Protein AF-K9R6P0-F1 (afdb_monomer_lite)

Radius of gyration: 10.86 Å; chains: 1; bounding box: 24×29×24 Å

pLDDT: mean 73.83, std 11.55, range [40.44, 86.81]

Structure (mmCIF, N/CA/C/O backbone):
data_AF-K9R6P0-F1
#
_entry.id   AF-K9R6P0-F1
#
loop_
_atom_site.group_PDB
_atom_site.id
_atom_site.type_symbol
_atom_site.label_atom_id
_atom_site.label_alt_id
_atom_site.label_comp_id
_atom_site.label_asym_id
_atom_site.label_entity_id
_atom_site.label_seq_id
_atom_site.pdbx_PDB_ins_code
_atom_site.Cartn_x
_atom_site.Cartn_y
_atom_site.Cartn_z
_atom_site.occupancy
_atom_site.B_iso_or_equiv
_atom_site.auth_seq_id
_atom_site.auth_comp_id
_atom_site.auth_asym_id
_atom_site.auth_atom_id
_atom_site.pdbx_PDB_model_num
ATOM 1 N N . MET A 1 1 ? 0.518 15.535 -11.058 1.00 47.03 1 MET A N 1
ATOM 2 C CA . MET A 1 1 ? 1.029 14.428 -11.892 1.00 47.03 1 MET A CA 1
ATOM 3 C C . MET A 1 1 ? -0.053 13.362 -11.891 1.00 47.03 1 MET A C 1
ATOM 5 O O . MET A 1 1 ? -0.459 12.946 -10.816 1.00 47.03 1 MET A O 1
ATOM 9 N N . GLY A 1 2 ? -0.655 13.094 -13.052 1.00 49.44 2 GLY A N 1
ATOM 10 C CA . GLY A 1 2 ? -1.867 12.283 -13.179 1.00 49.44 2 GLY A CA 1
ATOM 11 C C . GLY A 1 2 ? -1.526 10.811 -13.348 1.00 49.44 2 GLY A C 1
ATOM 12 O O . GLY A 1 2 ? -1.188 10.385 -14.444 1.00 49.44 2 GLY A O 1
ATOM 13 N N . TYR A 1 3 ? -1.604 10.052 -12.262 1.00 58.50 3 TYR A N 1
ATOM 14 C CA . TYR A 1 3 ? -1.582 8.598 -12.327 1.00 58.50 3 TYR A CA 1
ATOM 15 C C . TYR A 1 3 ? -3.041 8.129 -12.494 1.00 58.50 3 TYR A C 1
ATOM 17 O O . TYR A 1 3 ? -3.812 8.071 -11.538 1.00 58.50 3 TYR A O 1
ATOM 25 N N . GLU A 1 4 ? -3.491 7.901 -13.726 1.00 59.56 4 GLU A N 1
ATOM 26 C CA . GLU A 1 4 ? -4.829 7.340 -13.950 1.00 59.56 4 GLU A CA 1
ATOM 27 C C . GLU A 1 4 ? -4.871 5.885 -13.472 1.00 59.56 4 GLU A C 1
ATOM 29 O O . GLU A 1 4 ? -3.932 5.120 -13.689 1.00 59.56 4 GLU A O 1
ATOM 34 N N . TYR A 1 5 ? -5.950 5.509 -12.777 1.00 60.75 5 TYR A N 1
ATOM 35 C CA . TYR A 1 5 ? -6.125 4.141 -12.296 1.00 60.75 5 TYR A CA 1
ATOM 36 C C . TYR A 1 5 ? -6.180 3.194 -13.503 1.00 60.75 5 TYR A C 1
ATOM 38 O O . TYR A 1 5 ? -7.060 3.361 -14.350 1.00 60.75 5 TYR A O 1
ATOM 46 N N . PRO A 1 6 ? -5.302 2.181 -13.594 1.00 63.81 6 PRO A N 1
ATOM 47 C CA . PRO A 1 6 ? -5.146 1.399 -14.818 1.00 63.81 6 PRO A CA 1
ATOM 48 C C . PRO A 1 6 ? -6.285 0.387 -15.059 1.00 63.81 6 PRO A C 1
ATOM 50 O O . PRO A 1 6 ? -6.253 -0.378 -16.019 1.00 63.81 6 PRO A O 1
ATOM 53 N N . GLY A 1 7 ? -7.320 0.386 -14.211 1.00 63.47 7 GLY A N 1
ATOM 54 C CA . GLY A 1 7 ? -8.523 -0.430 -14.388 1.00 63.47 7 GLY A CA 1
ATOM 55 C C . GLY A 1 7 ? -8.396 -1.870 -13.886 1.00 63.47 7 GLY A C 1
ATOM 56 O O . GLY A 1 7 ? -9.336 -2.645 -14.049 1.00 63.47 7 GLY A O 1
ATOM 57 N N . TYR A 1 8 ? -7.276 -2.230 -13.252 1.00 66.88 8 TYR A N 1
ATOM 58 C CA . TYR A 1 8 ? -7.060 -3.537 -12.632 1.00 66.88 8 TYR A CA 1
ATOM 59 C C . TYR A 1 8 ? -6.507 -3.418 -11.206 1.00 66.88 8 TYR A C 1
ATOM 61 O O . TYR A 1 8 ? -5.921 -2.410 -10.806 1.00 66.88 8 TYR A O 1
ATOM 69 N N . TYR A 1 9 ? -6.739 -4.461 -10.410 1.00 64.38 9 TYR A N 1
ATOM 70 C CA . TYR A 1 9 ? -6.240 -4.564 -9.042 1.00 64.38 9 TYR A CA 1
ATOM 71 C C . TYR A 1 9 ? -4.725 -4.787 -9.048 1.00 64.38 9 TYR A C 1
ATOM 73 O O . TYR A 1 9 ? -4.249 -5.713 -9.704 1.00 64.38 9 TYR A O 1
ATOM 81 N N . LEU A 1 10 ? -3.970 -3.973 -8.303 1.00 66.19 10 LEU A N 1
ATOM 82 C CA . LEU A 1 10 ? -2.536 -4.213 -8.115 1.00 66.19 10 LEU A CA 1
ATOM 83 C C . LEU A 1 10 ? -2.375 -5.352 -7.104 1.00 66.19 10 LEU A C 1
ATOM 85 O O . LEU A 1 10 ? -2.688 -5.190 -5.920 1.00 66.19 10 LEU A O 1
ATOM 89 N N . GLN A 1 11 ? -1.928 -6.510 -7.580 1.00 54.97 11 GLN A N 1
ATOM 90 C CA . GLN A 1 11 ? -1.656 -7.693 -6.770 1.00 54.97 11 GLN A CA 1
ATOM 91 C C . GLN A 1 11 ? -0.412 -8.402 -7.321 1.00 54.97 11 GLN A C 1
ATOM 93 O O . GLN A 1 11 ? -0.155 -8.323 -8.516 1.00 54.97 11 GLN A O 1
ATOM 98 N N . ASN A 1 12 ? 0.359 -9.041 -6.430 1.00 45.19 12 ASN A N 1
ATOM 99 C CA . ASN A 1 12 ? 1.583 -9.826 -6.665 1.00 45.19 12 ASN A CA 1
ATOM 100 C C . ASN A 1 12 ? 2.023 -10.002 -8.138 1.00 45.19 12 ASN A C 1
ATOM 102 O O . ASN A 1 12 ? 1.331 -10.653 -8.915 1.00 45.19 12 ASN A O 1
ATOM 106 N N . TYR A 1 13 ? 3.250 -9.549 -8.435 1.00 53.22 13 TYR A N 1
ATOM 107 C CA . TYR A 1 13 ? 4.018 -9.696 -9.691 1.00 53.22 13 TYR A CA 1
ATOM 108 C C . TYR A 1 13 ? 3.827 -8.670 -10.823 1.00 53.22 13 TYR A C 1
ATOM 110 O O . TYR A 1 13 ? 4.535 -8.770 -11.823 1.00 53.22 13 TYR A O 1
ATOM 118 N N . CYS A 1 14 ? 2.999 -7.636 -10.676 1.00 53.41 14 CYS A N 1
ATOM 119 C CA . CYS A 1 14 ? 3.023 -6.497 -11.602 1.00 53.41 14 CYS A CA 1
ATOM 120 C C . CYS A 1 14 ? 4.043 -5.435 -11.139 1.00 53.41 14 CYS A C 1
ATOM 122 O O . CYS A 1 14 ? 3.823 -4.741 -10.146 1.00 53.41 14 CYS A O 1
ATOM 124 N N . GLU A 1 15 ? 5.180 -5.348 -11.836 1.00 59.22 15 GLU A N 1
ATOM 125 C CA . GLU A 1 15 ? 6.058 -4.171 -11.823 1.00 59.22 15 GLU A CA 1
ATOM 126 C C . GLU A 1 15 ? 5.316 -3.034 -12.520 1.00 59.22 15 GLU A C 1
ATOM 128 O O . GLU A 1 15 ? 5.249 -3.003 -13.748 1.00 59.22 15 GLU A O 1
ATOM 133 N N . ASP A 1 16 ? 4.711 -2.138 -11.745 1.00 67.50 16 ASP A N 1
ATOM 134 C CA . ASP A 1 16 ? 3.815 -1.128 -12.296 1.00 67.50 16 ASP A CA 1
ATOM 135 C C . ASP A 1 16 ? 4.127 0.268 -11.761 1.00 67.50 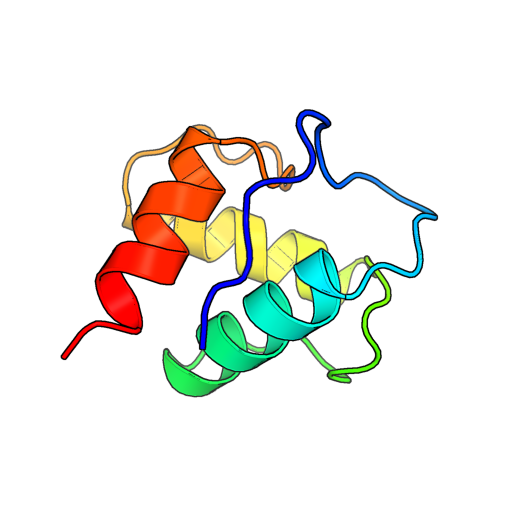16 ASP A C 1
ATOM 137 O O . ASP A 1 16 ? 4.393 0.449 -10.568 1.00 67.50 16 ASP A O 1
ATOM 141 N N . GLN A 1 17 ? 4.043 1.283 -12.629 1.00 66.75 17 GLN A N 1
ATOM 142 C CA . GLN A 1 17 ? 4.174 2.688 -12.211 1.00 66.75 17 GLN A CA 1
ATOM 143 C C . GLN A 1 17 ? 3.141 3.042 -11.140 1.00 66.75 17 GLN A C 1
ATOM 145 O O . GLN A 1 17 ? 3.397 3.883 -10.276 1.00 66.75 17 GLN A O 1
ATOM 150 N N . ALA A 1 18 ? 1.995 2.362 -11.156 1.00 70.12 18 ALA A N 1
ATOM 151 C CA . ALA A 1 18 ? 0.982 2.523 -10.137 1.00 70.12 18 ALA A CA 1
ATOM 152 C C . ALA A 1 18 ? 1.473 2.075 -8.745 1.00 70.12 18 ALA A C 1
ATOM 154 O O . ALA A 1 18 ? 1.263 2.778 -7.756 1.00 70.12 18 ALA A O 1
ATOM 155 N N . VAL A 1 19 ? 2.195 0.953 -8.657 1.00 76.38 19 VAL A N 1
ATOM 156 C CA . VAL A 1 19 ? 2.781 0.478 -7.392 1.00 76.38 19 VAL A CA 1
ATOM 157 C C . VAL A 1 19 ? 3.843 1.450 -6.893 1.00 76.38 19 VAL A C 1
ATOM 159 O O . VAL A 1 19 ? 3.897 1.718 -5.695 1.00 76.38 19 VAL A O 1
ATOM 162 N N . PHE A 1 20 ? 4.635 2.023 -7.801 1.00 79.94 20 PHE A N 1
ATOM 163 C CA . PHE A 1 20 ? 5.640 3.026 -7.451 1.00 79.94 20 PHE A CA 1
ATOM 164 C C . PHE A 1 20 ? 4.995 4.248 -6.784 1.00 79.94 20 PHE A C 1
ATOM 166 O O . PHE A 1 20 ? 5.412 4.6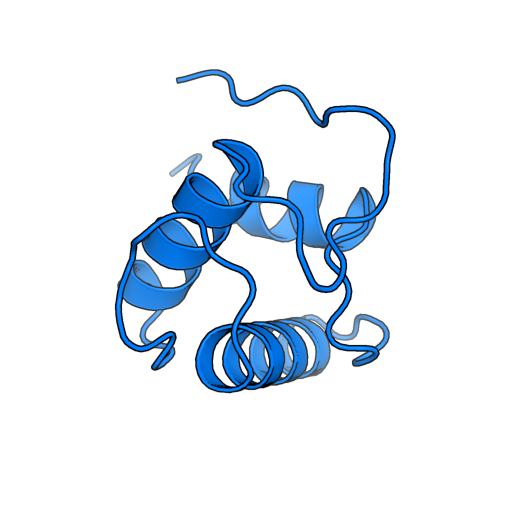46 -5.699 1.00 79.94 20 PHE A O 1
ATOM 173 N N . GLY A 1 21 ? 3.920 4.780 -7.376 1.00 77.50 21 GLY A N 1
ATOM 174 C CA . GLY A 1 21 ? 3.165 5.884 -6.783 1.00 77.50 21 GLY A CA 1
ATOM 175 C C . GLY A 1 21 ? 2.601 5.523 -5.407 1.00 77.50 21 GLY A C 1
ATOM 176 O O . GLY A 1 21 ? 2.779 6.268 -4.452 1.00 77.50 21 GLY A O 1
ATOM 177 N N . VAL A 1 22 ? 1.989 4.344 -5.261 1.00 78.38 22 VAL A N 1
ATOM 178 C CA . VAL A 1 22 ? 1.463 3.873 -3.966 1.00 78.38 22 VAL A CA 1
ATOM 179 C C . VAL A 1 22 ? 2.565 3.792 -2.909 1.00 78.38 22 VAL A C 1
ATOM 181 O O . VAL A 1 22 ? 2.367 4.241 -1.783 1.00 78.38 22 VAL A O 1
ATOM 184 N N . GLN A 1 23 ? 3.717 3.226 -3.260 1.00 83.19 23 GLN A N 1
ATOM 185 C CA . GLN A 1 23 ? 4.855 3.093 -2.359 1.00 83.19 23 GLN A CA 1
ATOM 186 C C . GLN A 1 23 ? 5.412 4.455 -1.934 1.00 83.19 23 GLN A C 1
ATOM 188 O O . GLN A 1 23 ? 5.675 4.647 -0.748 1.00 83.19 23 GLN A O 1
ATOM 193 N N . GLU A 1 24 ? 5.538 5.403 -2.865 1.00 84.06 24 GLU A N 1
ATOM 194 C CA . GLU A 1 24 ? 5.980 6.771 -2.574 1.00 84.06 24 GLU A CA 1
ATOM 195 C C . GLU A 1 24 ? 5.023 7.458 -1.590 1.00 84.06 24 GLU A C 1
ATOM 197 O O . GLU A 1 24 ? 5.454 8.003 -0.572 1.00 84.06 24 GLU A O 1
ATOM 202 N N . VAL A 1 25 ? 3.713 7.353 -1.834 1.00 82.19 25 VAL A N 1
ATOM 203 C CA . VAL A 1 25 ? 2.692 7.923 -0.947 1.00 82.19 25 VAL A CA 1
ATOM 204 C C . VAL A 1 25 ? 2.760 7.289 0.427 1.00 82.19 25 VAL A C 1
ATOM 206 O O . VAL A 1 25 ? 2.895 8.010 1.408 1.00 82.19 25 VAL A O 1
ATOM 209 N N . LEU A 1 26 ? 2.713 5.957 0.502 1.00 82.12 26 LEU A N 1
ATOM 210 C CA . LEU A 1 26 ? 2.789 5.203 1.752 1.00 82.12 26 LEU A CA 1
ATOM 211 C C . LEU A 1 26 ? 4.058 5.536 2.546 1.00 82.12 26 LEU A C 1
ATOM 213 O O . LEU A 1 26 ? 3.991 5.668 3.766 1.00 82.12 26 LEU A O 1
ATOM 217 N N . GLN A 1 27 ? 5.198 5.715 1.879 1.00 83.81 27 GLN A N 1
ATOM 218 C CA . GLN A 1 27 ? 6.425 6.155 2.535 1.00 83.81 27 GLN A CA 1
ATOM 219 C C . GLN A 1 27 ? 6.285 7.579 3.089 1.00 83.81 27 GLN A C 1
ATOM 221 O O . GLN A 1 27 ? 6.679 7.831 4.228 1.00 83.81 27 GLN A O 1
ATOM 226 N N . ASN A 1 28 ? 5.680 8.490 2.324 1.00 82.19 28 ASN A N 1
ATOM 227 C CA . ASN A 1 28 ? 5.468 9.882 2.720 1.00 82.19 28 ASN A CA 1
ATOM 228 C C . ASN A 1 28 ? 4.493 10.014 3.908 1.00 82.19 28 ASN A C 1
ATOM 230 O O . ASN A 1 28 ? 4.721 10.802 4.822 1.00 82.19 28 ASN A O 1
ATOM 234 N N . ILE A 1 29 ? 3.456 9.172 3.964 1.00 79.19 29 ILE A N 1
ATOM 235 C CA . ILE A 1 29 ? 2.541 9.095 5.116 1.00 79.19 29 ILE A CA 1
ATOM 236 C C . ILE A 1 29 ? 3.114 8.286 6.301 1.00 79.19 29 ILE A C 1
ATOM 238 O O . ILE A 1 29 ? 2.423 8.097 7.302 1.00 79.19 29 ILE A O 1
ATOM 242 N N . GLY A 1 30 ? 4.369 7.823 6.222 1.00 81.69 30 GLY A N 1
ATOM 243 C CA . GLY A 1 30 ? 5.107 7.227 7.343 1.00 81.69 30 GLY A CA 1
ATOM 244 C C . GLY A 1 30 ? 5.020 5.702 7.471 1.00 81.69 30 GLY A C 1
ATOM 245 O O . GLY A 1 30 ? 5.368 5.157 8.519 1.00 81.69 30 GLY A O 1
ATOM 246 N N . TYR A 1 31 ? 4.572 4.992 6.435 1.00 84.12 31 TYR A N 1
ATOM 247 C CA . TYR A 1 31 ? 4.478 3.532 6.432 1.00 84.12 31 TYR A CA 1
ATOM 248 C C . TYR A 1 31 ? 5.735 2.914 5.816 1.00 84.12 31 TYR A C 1
ATOM 250 O O . TYR A 1 31 ? 6.248 3.348 4.785 1.00 84.12 31 TYR A O 1
ATOM 258 N N . ALA A 1 32 ? 6.225 1.844 6.441 1.00 79.50 32 ALA A N 1
ATOM 259 C CA . ALA A 1 32 ? 7.404 1.126 5.981 1.00 79.50 32 ALA A CA 1
ATOM 260 C C . ALA A 1 32 ? 7.060 0.203 4.798 1.00 79.50 32 ALA A C 1
ATOM 262 O O . ALA A 1 32 ? 6.742 -0.969 4.983 1.00 79.50 32 ALA A O 1
ATOM 263 N N . VAL A 1 33 ? 7.146 0.731 3.577 1.00 78.00 33 VAL A N 1
ATOM 264 C CA . VAL A 1 33 ? 6.973 -0.046 2.331 1.00 78.00 33 VAL A CA 1
ATOM 265 C C . VAL A 1 33 ? 8.219 -0.821 1.905 1.00 78.00 33 VAL A C 1
ATOM 267 O O . VAL A 1 33 ? 8.128 -1.681 1.030 1.00 78.00 33 VAL A O 1
ATOM 270 N N . GLY A 1 34 ? 9.364 -0.546 2.539 1.00 78.69 34 GLY A N 1
ATOM 271 C CA . GLY A 1 34 ? 10.665 -1.076 2.147 1.00 78.69 34 GLY A CA 1
ATOM 272 C C . GLY A 1 34 ? 11.287 -0.242 1.029 1.00 78.69 34 GLY A C 1
ATOM 273 O O . GLY A 1 34 ? 11.478 0.963 1.193 1.00 78.69 34 GLY A O 1
ATOM 274 N N . VAL A 1 35 ? 11.628 -0.893 -0.083 1.00 79.75 35 VAL A N 1
ATOM 275 C CA . VAL A 1 35 ? 12.160 -0.234 -1.281 1.00 79.75 35 VAL A CA 1
ATOM 276 C C . VAL A 1 35 ? 10.988 0.267 -2.132 1.00 79.75 35 VAL A C 1
ATOM 278 O O . VAL A 1 35 ? 9.969 -0.407 -2.256 1.00 79.75 35 VAL A O 1
ATOM 281 N N . VAL A 1 36 ? 11.113 1.484 -2.665 1.00 79.00 36 VAL A N 1
ATOM 282 C CA . VAL A 1 36 ? 10.158 2.076 -3.613 1.00 79.00 36 VAL A CA 1
ATOM 283 C C . VAL A 1 36 ? 10.649 1.753 -5.023 1.00 79.00 36 VAL A C 1
ATOM 285 O O . VAL A 1 36 ? 11.302 2.562 -5.677 1.00 79.00 36 VAL A O 1
ATOM 288 N N . ASP A 1 37 ? 10.440 0.513 -5.451 1.00 77.38 37 ASP A N 1
ATOM 289 C CA . ASP A 1 37 ? 10.894 -0.015 -6.743 1.00 77.38 37 ASP A CA 1
ATOM 290 C C . ASP A 1 37 ? 9.744 -0.330 -7.712 1.00 77.38 37 ASP A C 1
ATOM 292 O O . ASP A 1 37 ? 9.974 -0.863 -8.796 1.00 77.38 37 ASP A O 1
ATOM 296 N N . GLY A 1 38 ? 8.502 0.006 -7.350 1.00 74.75 38 GLY A N 1
ATOM 297 C CA . GLY A 1 38 ? 7.317 -0.328 -8.143 1.00 74.75 38 GLY A CA 1
ATOM 298 C C . GLY A 1 38 ? 6.974 -1.817 -8.113 1.00 74.75 38 GLY A C 1
ATOM 299 O O . GLY A 1 38 ? 6.174 -2.283 -8.922 1.00 74.75 38 GLY A O 1
ATOM 300 N N . LYS A 1 39 ? 7.565 -2.572 -7.178 1.00 79.00 39 LYS A N 1
ATOM 301 C CA . LYS A 1 39 ? 7.302 -3.999 -6.983 1.00 79.00 39 LYS A CA 1
ATOM 302 C C . LYS A 1 39 ? 6.410 -4.231 -5.789 1.00 79.00 39 LYS A C 1
ATOM 304 O O . LYS A 1 39 ? 6.710 -3.832 -4.667 1.00 79.00 39 LYS A O 1
ATOM 309 N N . PHE A 1 40 ? 5.334 -4.968 -6.020 1.00 74.12 40 PHE A N 1
ATOM 310 C CA . PHE A 1 40 ? 4.414 -5.330 -4.957 1.00 74.12 40 PHE A CA 1
ATOM 311 C C . PHE A 1 40 ? 4.986 -6.479 -4.112 1.00 74.12 40 PHE A C 1
ATOM 313 O O . PHE A 1 40 ? 4.700 -7.650 -4.353 1.00 74.12 40 PHE A O 1
ATOM 320 N N . GLY A 1 41 ? 5.860 -6.142 -3.160 1.00 79.81 41 GLY A N 1
ATOM 321 C CA . GLY A 1 41 ? 6.461 -7.084 -2.214 1.00 79.81 41 GLY A CA 1
ATOM 322 C C . GLY A 1 41 ? 5.662 -7.232 -0.909 1.00 79.81 41 GLY A C 1
ATOM 323 O O . GLY A 1 41 ? 4.756 -6.440 -0.641 1.00 79.81 41 GLY A O 1
ATOM 324 N N . PRO A 1 42 ? 6.025 -8.193 -0.037 1.00 82.31 42 PRO A N 1
ATOM 325 C CA . PRO A 1 42 ? 5.333 -8.419 1.237 1.00 82.31 42 PRO A CA 1
ATOM 326 C C . PRO A 1 42 ? 5.377 -7.197 2.172 1.00 82.31 42 PRO A C 1
ATOM 328 O O . PRO A 1 42 ? 4.401 -6.921 2.863 1.00 82.31 42 PRO A O 1
ATOM 331 N N . ALA A 1 43 ? 6.467 -6.418 2.152 1.00 83.69 43 ALA A N 1
ATOM 332 C CA . ALA A 1 43 ? 6.572 -5.173 2.919 1.00 83.69 43 ALA A CA 1
ATOM 333 C C . ALA A 1 43 ? 5.567 -4.113 2.435 1.00 83.69 43 ALA A C 1
ATOM 335 O O . ALA A 1 43 ? 4.855 -3.506 3.234 1.00 83.69 43 ALA A O 1
ATOM 336 N N . THR A 1 44 ? 5.449 -3.938 1.115 1.00 84.25 44 THR A N 1
ATOM 337 C CA . THR A 1 44 ? 4.461 -3.037 0.509 1.00 84.25 44 THR A CA 1
ATOM 338 C C . THR A 1 44 ? 3.041 -3.509 0.789 1.00 84.25 44 THR A C 1
ATOM 340 O O . THR A 1 44 ? 2.203 -2.704 1.182 1.00 84.25 44 THR A O 1
ATOM 343 N N . GLN A 1 45 ? 2.774 -4.811 0.668 1.00 84.06 45 GLN A N 1
ATOM 344 C CA . GLN A 1 45 ? 1.471 -5.386 0.986 1.00 84.06 45 GLN A CA 1
ATOM 345 C C . GLN A 1 45 ? 1.068 -5.081 2.436 1.00 84.06 45 GLN A C 1
ATOM 347 O O . GLN A 1 45 ? -0.050 -4.638 2.684 1.00 84.06 45 GLN A O 1
ATOM 352 N N . GLN A 1 46 ? 1.983 -5.254 3.391 1.00 85.69 46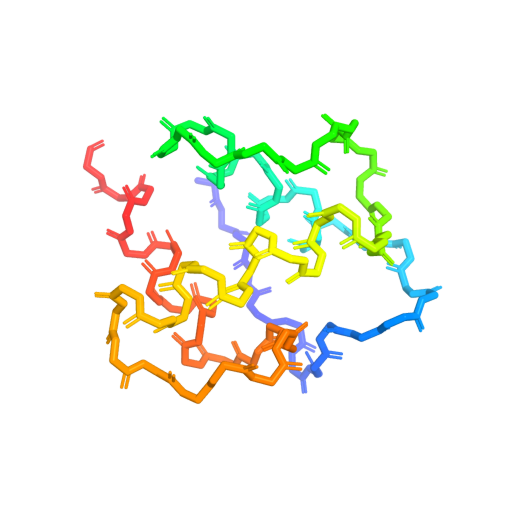 GLN A N 1
ATOM 353 C CA . GLN A 1 46 ? 1.714 -4.977 4.800 1.00 85.69 46 GLN A CA 1
ATOM 354 C C . GLN A 1 46 ? 1.480 -3.481 5.068 1.00 85.69 46 GLN A C 1
ATOM 356 O O . GLN A 1 46 ? 0.586 -3.121 5.835 1.00 85.69 46 GLN A O 1
ATOM 361 N N . ALA A 1 47 ? 2.220 -2.596 4.396 1.00 85.94 47 ALA A N 1
ATOM 362 C CA . ALA A 1 47 ? 1.974 -1.157 4.445 1.00 85.94 47 ALA A CA 1
ATOM 363 C C . ALA A 1 47 ? 0.593 -0.782 3.873 1.00 85.94 47 ALA A C 1
ATOM 365 O O . ALA A 1 47 ? -0.132 -0.007 4.499 1.00 85.94 47 ALA A O 1
ATOM 366 N N . VAL A 1 48 ? 0.195 -1.380 2.744 1.00 85.31 48 VAL A N 1
ATOM 367 C CA . VAL A 1 48 ? -1.138 -1.199 2.145 1.00 85.31 48 VAL A CA 1
ATOM 368 C C . VAL A 1 48 ? -2.233 -1.681 3.096 1.00 85.31 48 VAL A C 1
ATOM 370 O O . VAL A 1 48 ? -3.196 -0.951 3.308 1.00 85.31 48 VAL A O 1
ATOM 373 N N . MET A 1 49 ? -2.081 -2.854 3.720 1.00 85.62 49 MET A N 1
ATOM 374 C CA . MET A 1 49 ? -3.052 -3.361 4.701 1.00 85.62 49 MET A CA 1
ATOM 375 C C . MET A 1 49 ? -3.220 -2.406 5.886 1.00 85.62 49 MET A C 1
ATOM 377 O O . MET A 1 49 ? -4.346 -2.130 6.296 1.00 85.62 49 MET A O 1
ATOM 381 N N . ASN A 1 50 ? -2.118 -1.871 6.421 1.00 86.81 50 ASN A N 1
ATOM 382 C CA . ASN A 1 50 ? -2.173 -0.915 7.528 1.00 86.81 50 ASN A CA 1
ATOM 383 C C . ASN A 1 50 ? -2.852 0.397 7.109 1.00 86.81 50 ASN A C 1
ATOM 385 O O . ASN A 1 50 ? -3.663 0.939 7.859 1.00 86.81 50 ASN A O 1
ATOM 389 N N . PHE A 1 51 ? -2.562 0.896 5.905 1.00 85.06 51 PHE A N 1
ATOM 390 C CA . PHE A 1 51 ? -3.243 2.068 5.359 1.00 85.06 51 PHE A CA 1
ATOM 391 C C . PHE A 1 51 ? -4.742 1.816 5.181 1.00 85.06 51 PHE A C 1
ATOM 393 O O . PHE A 1 51 ? -5.559 2.647 5.575 1.00 85.06 51 PHE A O 1
ATOM 400 N N . GLN A 1 52 ? -5.111 0.660 4.629 1.00 86.12 52 GLN A N 1
ATOM 401 C CA . GLN A 1 52 ? -6.503 0.253 4.462 1.00 86.12 52 GLN A CA 1
ATOM 402 C C . GLN A 1 52 ? -7.221 0.180 5.810 1.00 86.12 52 GLN A C 1
ATOM 404 O O . GLN A 1 52 ? -8.280 0.785 5.953 1.00 86.12 52 GLN A O 1
ATOM 409 N N . ALA A 1 53 ? -6.609 -0.451 6.816 1.00 86.50 53 ALA A N 1
ATOM 410 C CA . ALA A 1 53 ? -7.156 -0.523 8.167 1.00 86.50 53 ALA A CA 1
ATOM 411 C C . ALA A 1 53 ? -7.368 0.872 8.783 1.00 86.50 53 ALA A C 1
ATOM 413 O O . ALA A 1 53 ? -8.431 1.140 9.340 1.00 86.50 53 ALA A O 1
ATOM 414 N N . ASN A 1 54 ? -6.405 1.786 8.624 1.00 84.12 54 ASN A N 1
ATOM 415 C CA . ASN A 1 54 ? -6.522 3.157 9.134 1.00 84.12 54 ASN A CA 1
ATOM 416 C C . ASN A 1 54 ? -7.572 4.002 8.397 1.00 84.12 54 ASN A C 1
ATOM 418 O O . ASN A 1 54 ? -8.145 4.911 8.991 1.00 84.12 54 ASN A O 1
ATOM 422 N N . ASN A 1 55 ? -7.856 3.697 7.129 1.00 81.06 55 ASN A N 1
ATOM 423 C CA . ASN A 1 55 ? -8.889 4.375 6.338 1.00 81.06 55 ASN A CA 1
ATOM 424 C C . ASN A 1 55 ? -10.258 3.670 6.395 1.00 81.06 55 ASN A C 1
ATOM 426 O O . ASN A 1 55 ? -11.189 4.101 5.718 1.00 81.06 55 ASN A O 1
ATOM 430 N N . GLY A 1 56 ? -10.398 2.587 7.170 1.00 81.75 56 GLY A N 1
ATOM 431 C CA . GLY A 1 56 ? -11.642 1.811 7.249 1.00 81.75 56 GLY A CA 1
ATOM 432 C C . GLY A 1 56 ? -11.996 1.064 5.956 1.00 81.75 56 GLY A C 1
ATOM 433 O O . GLY A 1 56 ? -13.165 0.775 5.709 1.00 81.75 56 GLY A O 1
ATOM 434 N N . LEU A 1 57 ? -11.000 0.774 5.117 1.00 82.19 57 LEU A N 1
ATOM 435 C CA . LEU A 1 57 ? -11.130 -0.029 3.901 1.00 82.19 57 LEU A CA 1
ATOM 436 C C . LEU A 1 57 ? -10.863 -1.509 4.208 1.00 82.19 57 LEU A C 1
ATOM 438 O O . LEU A 1 57 ? -10.219 -1.843 5.203 1.00 82.19 57 LEU A O 1
ATOM 442 N N . SER A 1 58 ? -11.302 -2.404 3.319 1.00 80.12 58 SER A N 1
ATOM 443 C CA . SER A 1 58 ? -10.966 -3.827 3.417 1.00 80.12 58 SER A CA 1
ATOM 444 C C . SER A 1 58 ? -9.448 -4.026 3.343 1.00 80.12 58 SER A C 1
ATOM 446 O O . SER A 1 58 ? -8.810 -3.641 2.362 1.00 80.12 58 SER A O 1
ATOM 448 N N . CYS A 1 59 ? -8.866 -4.598 4.398 1.00 80.62 59 CYS A N 1
ATOM 449 C CA . CYS A 1 59 ? -7.427 -4.802 4.575 1.00 80.62 59 CYS A CA 1
ATOM 450 C C . CYS A 1 59 ? -6.905 -6.046 3.837 1.00 80.62 59 CYS A C 1
ATOM 452 O O . CYS A 1 59 ? -6.144 -6.841 4.384 1.00 80.62 59 CYS A O 1
ATOM 454 N N . ASP A 1 60 ? -7.297 -6.209 2.575 1.00 77.69 60 ASP A N 1
ATOM 455 C CA . ASP A 1 60 ? -6.900 -7.352 1.745 1.00 77.69 60 ASP A CA 1
ATOM 456 C C . ASP A 1 60 ? -5.454 -7.226 1.225 1.00 77.69 60 ASP A C 1
ATOM 458 O O . ASP A 1 60 ? -4.899 -8.161 0.644 1.00 77.69 60 ASP A O 1
ATOM 462 N N . GLY A 1 61 ? -4.827 -6.055 1.406 1.00 76.31 61 GLY A N 1
ATOM 463 C CA . GLY A 1 61 ? -3.492 -5.765 0.884 1.00 76.31 61 GLY A CA 1
ATOM 464 C C . GLY A 1 61 ? -3.473 -5.626 -0.639 1.00 76.31 61 GLY A C 1
ATOM 465 O O . GLY A 1 61 ? -2.419 -5.768 -1.247 1.00 76.31 61 GLY A O 1
ATOM 466 N N . ILE A 1 62 ? -4.633 -5.378 -1.251 1.00 79.94 62 ILE A N 1
ATOM 467 C CA . ILE A 1 62 ? -4.819 -5.201 -2.694 1.00 79.94 62 ILE A CA 1
ATOM 468 C C . ILE A 1 62 ? -5.175 -3.743 -2.957 1.00 79.94 62 ILE A C 1
ATOM 470 O O . ILE A 1 62 ? -6.133 -3.226 -2.380 1.00 79.94 62 ILE A O 1
ATOM 474 N N . VAL A 1 63 ? -4.456 -3.078 -3.859 1.00 78.19 63 VAL A N 1
ATOM 475 C CA . VAL A 1 63 ? -4.787 -1.695 -4.229 1.00 78.19 63 VAL A CA 1
ATOM 476 C C . VAL A 1 63 ? -5.847 -1.715 -5.328 1.00 78.19 63 VAL A C 1
ATOM 478 O O . VAL A 1 63 ? -5.553 -1.862 -6.515 1.00 78.19 63 VAL A O 1
ATOM 481 N N . GLY A 1 64 ? -7.105 -1.608 -4.906 1.00 76.00 64 GLY A N 1
ATOM 482 C CA . GLY A 1 64 ? -8.246 -1.376 -5.790 1.00 76.00 64 GLY A CA 1
ATOM 483 C C . GLY A 1 64 ? -8.501 0.116 -6.048 1.00 76.00 64 GLY A C 1
ATOM 484 O O . GLY A 1 64 ? -7.808 0.966 -5.485 1.00 76.00 64 GLY A O 1
ATOM 485 N N . PRO A 1 65 ? -9.546 0.460 -6.822 1.00 75.88 65 PRO A N 1
ATOM 486 C CA . PRO A 1 65 ? -9.856 1.848 -7.172 1.00 75.88 65 PRO A CA 1
ATOM 487 C C . PRO A 1 65 ? -10.191 2.707 -5.943 1.00 75.88 65 PRO A C 1
ATOM 489 O O . PRO A 1 65 ? -9.826 3.875 -5.896 1.00 75.88 65 PRO A O 1
ATOM 492 N N . ASN A 1 66 ? -10.823 2.127 -4.915 1.00 78.88 66 ASN A N 1
ATOM 493 C CA . ASN A 1 66 ? -11.119 2.833 -3.663 1.00 78.88 66 ASN A CA 1
ATOM 494 C C . ASN A 1 66 ? -9.841 3.161 -2.879 1.00 78.88 66 ASN A C 1
ATOM 496 O O . ASN A 1 66 ? -9.648 4.295 -2.456 1.00 78.88 66 ASN A O 1
ATOM 500 N N . THR A 1 67 ? -8.937 2.187 -2.726 1.00 80.44 67 THR A N 1
ATOM 501 C CA . THR A 1 67 ? -7.636 2.404 -2.071 1.00 80.44 67 THR A CA 1
ATOM 502 C C . THR A 1 67 ? -6.788 3.401 -2.856 1.00 80.44 67 THR A C 1
ATOM 504 O O . THR A 1 67 ? -6.176 4.284 -2.260 1.00 80.44 67 THR A O 1
ATOM 507 N N . TRP A 1 68 ? -6.802 3.304 -4.187 1.00 78.12 68 TRP A N 1
ATOM 508 C CA . TRP A 1 68 ? -6.140 4.243 -5.086 1.00 78.12 68 TRP A CA 1
ATOM 509 C C . TRP A 1 68 ? -6.662 5.672 -4.919 1.00 78.12 68 TRP A C 1
ATOM 511 O O . TRP A 1 68 ? -5.872 6.597 -4.750 1.00 78.12 68 TRP A O 1
ATOM 521 N N . ALA A 1 69 ? -7.985 5.852 -4.905 1.00 78.06 69 ALA A N 1
ATOM 522 C CA . ALA A 1 69 ? -8.610 7.151 -4.695 1.00 78.06 69 ALA A CA 1
ATOM 523 C C . ALA A 1 69 ? -8.234 7.747 -3.331 1.00 78.06 69 ALA A C 1
ATOM 525 O O . ALA A 1 69 ? -7.894 8.924 -3.269 1.00 78.06 69 ALA A O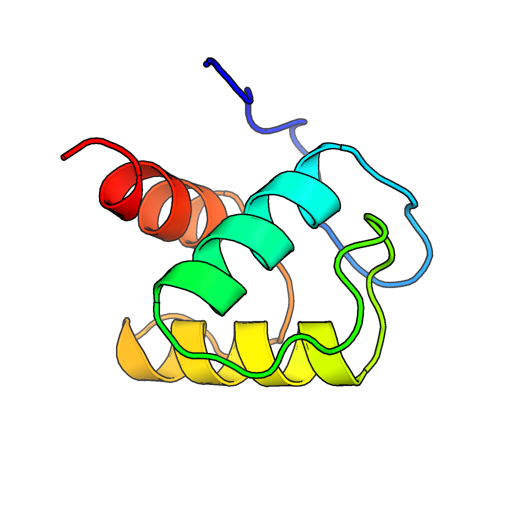 1
ATOM 526 N N . SER A 1 70 ? -8.220 6.949 -2.257 1.00 77.75 70 SER A N 1
ATOM 527 C CA . SER A 1 70 ? -7.780 7.411 -0.932 1.00 77.75 70 SER A CA 1
ATOM 528 C C . SER A 1 70 ? -6.308 7.830 -0.907 1.00 77.75 70 SER A C 1
ATOM 530 O O . SER A 1 70 ? -5.984 8.864 -0.327 1.00 77.75 70 SER A O 1
ATOM 532 N N . LEU A 1 71 ? -5.417 7.073 -1.556 1.00 73.88 71 LEU A N 1
ATOM 533 C CA . LEU A 1 71 ? -3.994 7.425 -1.650 1.00 73.88 71 LEU A CA 1
ATOM 534 C C . LEU A 1 71 ? -3.793 8.717 -2.447 1.00 73.88 71 LEU A C 1
ATOM 536 O O . LEU A 1 71 ? -3.145 9.643 -1.971 1.00 73.88 71 LEU A O 1
ATOM 540 N N . MET A 1 72 ? -4.411 8.816 -3.622 1.00 70.31 72 MET A N 1
ATOM 541 C CA . MET A 1 72 ? -4.321 9.988 -4.498 1.00 70.31 72 MET A CA 1
ATOM 542 C C . MET A 1 72 ? -4.980 11.227 -3.896 1.00 70.31 72 MET A C 1
ATOM 544 O O . MET A 1 72 ? -4.472 12.334 -4.057 1.00 70.31 72 MET A O 1
ATOM 548 N N . SER A 1 73 ? -6.066 11.048 -3.143 1.00 65.69 73 SER A N 1
ATOM 549 C CA . SER A 1 73 ? -6.693 12.128 -2.380 1.00 65.69 73 SER A CA 1
ATOM 550 C C . SER A 1 73 ? -5.756 12.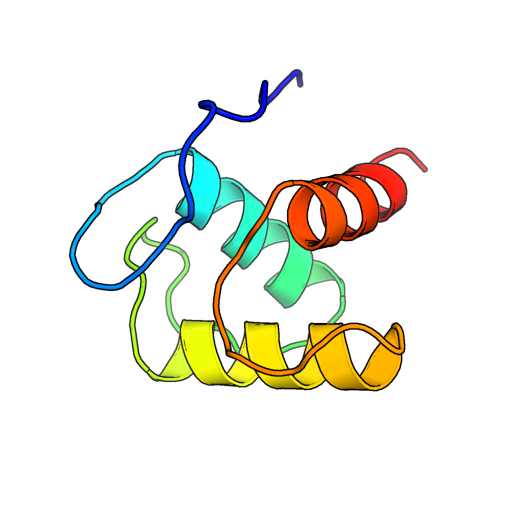705 -1.317 1.00 65.69 73 SER A C 1
ATOM 552 O O . SER A 1 73 ? -5.930 13.858 -0.938 1.00 65.69 73 SER A O 1
ATOM 554 N N . CYS A 1 74 ? -4.777 11.934 -0.837 1.00 59.78 74 CYS A N 1
ATOM 555 C CA . CYS A 1 74 ? -3.786 12.386 0.138 1.00 59.78 74 CYS A CA 1
ATOM 556 C C . CYS A 1 74 ? -2.588 13.109 -0.521 1.00 59.78 74 CYS A C 1
ATOM 558 O O . CYS A 1 74 ? -1.919 13.895 0.135 1.00 59.78 74 CYS A O 1
ATOM 560 N N . VAL A 1 75 ? -2.352 12.909 -1.827 1.00 54.84 75 VAL A N 1
ATOM 561 C CA . VAL A 1 75 ? -1.285 13.570 -2.623 1.00 54.84 75 VAL A CA 1
ATOM 562 C C . VAL A 1 75 ? -1.716 14.934 -3.180 1.00 54.84 75 VAL A C 1
ATOM 564 O O . VAL A 1 75 ? -0.912 15.678 -3.732 1.00 54.84 75 VAL A O 1
ATOM 567 N N . GLY A 1 76 ? -2.999 15.276 -3.057 1.00 46.72 76 GLY A N 1
ATOM 568 C CA . GLY A 1 76 ? -3.584 16.499 -3.606 1.00 4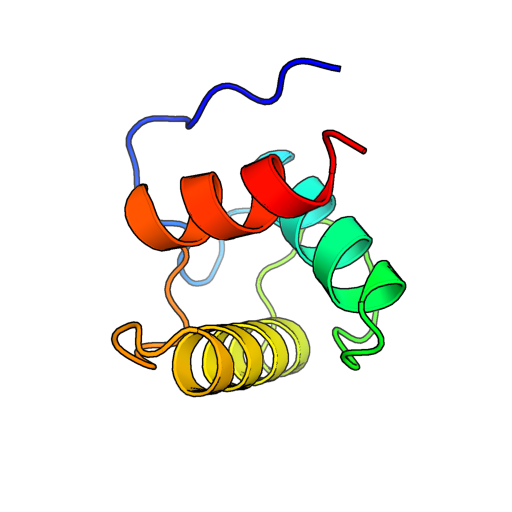6.72 76 GLY A CA 1
ATOM 569 C C . GLY A 1 76 ? -3.534 17.741 -2.709 1.00 46.72 76 GLY A C 1
ATOM 570 O O . GLY A 1 76 ? -4.267 18.682 -3.015 1.00 46.72 76 GLY A O 1
ATOM 571 N N . CYS A 1 77 ? -2.748 17.760 -1.626 1.00 40.44 77 CYS A N 1
ATOM 572 C CA . CYS A 1 77 ? -2.596 18.932 -0.750 1.00 40.44 77 CYS A CA 1
ATOM 573 C C . CYS A 1 77 ? -1.223 19.601 -0.867 1.00 40.44 77 CYS A C 1
ATOM 575 O O . CYS A 1 77 ? -0.209 18.869 -0.908 1.00 40.44 77 CYS A O 1
#

Sequence (77 aa):
MGYEYPGYYLQNYCEDQAVFGVQEVLQNIGYAVGVVDGKFGPATQQAVMNFQANNGLSCDGIVGPNTWASLMSCVGC

Secondary structure (DSSP, 8-state):
------SS-B-TT---HHHHHHHHHHHHTT------SS---HHHHHHHHHHHHHTTS--SS-B-HHHHHHHHHHH--

Foldseek 3Di:
DDDDDPQDKDDADDLDPLLLLLLVLLVVVPQQQDDSRSGLDPSQLVSLLVQCVVVVHPSPSICDPVSSCVSVVSVPD